Protein AF-A0A660MCR5-F1 (afdb_monomer_lite)

Structure (mmCIF, N/CA/C/O backbone):
data_AF-A0A660MCR5-F1
#
_entry.id   AF-A0A660MCR5-F1
#
loop_
_atom_site.group_PDB
_atom_site.id
_atom_site.type_sym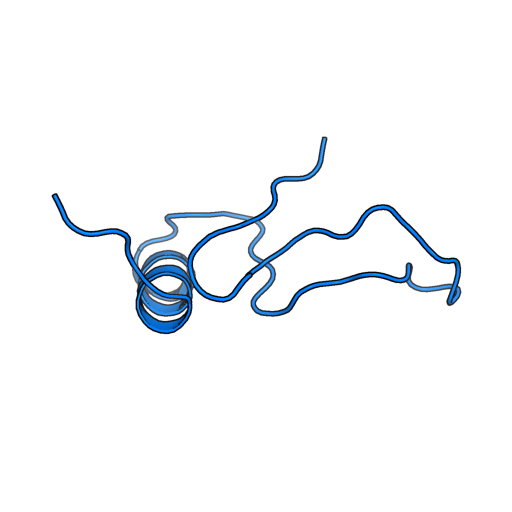bol
_atom_site.label_atom_id
_atom_site.label_alt_id
_atom_site.label_comp_id
_atom_site.label_asym_id
_atom_site.label_entity_id
_atom_site.label_seq_id
_atom_site.pdbx_PDB_ins_code
_atom_site.Cartn_x
_atom_site.Cartn_y
_atom_site.Cartn_z
_atom_site.occupancy
_atom_site.B_iso_or_equiv
_atom_site.auth_seq_id
_atom_site.auth_comp_id
_atom_site.auth_asym_id
_atom_site.auth_atom_id
_atom_site.pdbx_PDB_model_num
ATOM 1 N N . MET A 1 1 ? -10.751 16.893 12.438 1.00 73.06 1 MET A N 1
ATOM 2 C CA . MET A 1 1 ? -10.609 15.548 11.836 1.00 73.06 1 MET A CA 1
ATOM 3 C C . MET A 1 1 ? -9.140 15.177 11.856 1.00 73.06 1 MET A C 1
ATOM 5 O O . MET A 1 1 ? -8.326 16.043 11.566 1.00 73.06 1 MET A O 1
ATOM 9 N N . SER A 1 2 ? -8.801 13.948 12.240 1.00 90.25 2 SER A N 1
ATOM 10 C CA . SER A 1 2 ? -7.433 13.427 12.142 1.00 90.25 2 SER A CA 1
ATOM 11 C C . SER A 1 2 ? -7.232 12.700 10.812 1.00 90.25 2 SER A C 1
ATOM 13 O O . SER A 1 2 ? -8.175 12.112 10.279 1.00 90.25 2 SER A O 1
ATOM 15 N N . ILE A 1 3 ? -6.006 12.738 10.288 1.00 93.38 3 ILE A N 1
ATOM 16 C CA . ILE A 1 3 ? -5.614 11.945 9.118 1.00 93.38 3 ILE A CA 1
ATOM 17 C C . ILE A 1 3 ? -5.590 10.468 9.525 1.00 93.38 3 ILE A C 1
ATOM 19 O O . ILE A 1 3 ? -5.116 10.120 10.610 1.00 93.38 3 ILE A O 1
ATOM 23 N N . LYS A 1 4 ? -6.143 9.604 8.674 1.00 95.31 4 LYS A N 1
ATOM 24 C CA . LYS A 1 4 ? -6.182 8.157 8.893 1.00 95.31 4 LYS A CA 1
ATOM 25 C C . LYS A 1 4 ? -4.892 7.520 8.382 1.00 95.31 4 LYS A C 1
ATOM 27 O O . LYS A 1 4 ? -4.379 7.917 7.342 1.00 95.31 4 LYS A O 1
ATOM 32 N N . ASN A 1 5 ? -4.360 6.561 9.132 1.00 96.62 5 ASN A N 1
ATOM 33 C CA . ASN A 1 5 ? -3.156 5.834 8.744 1.00 96.62 5 ASN A CA 1
ATOM 34 C C . ASN A 1 5 ? -3.472 4.671 7.794 1.00 96.62 5 ASN A C 1
ATOM 36 O O . ASN A 1 5 ? -4.624 4.258 7.645 1.00 96.62 5 ASN A O 1
ATOM 40 N N . ASP A 1 6 ? -2.416 4.107 7.222 1.00 96.44 6 ASP A N 1
ATOM 41 C CA . ASP A 1 6 ? -2.421 2.923 6.362 1.00 96.44 6 ASP A CA 1
ATOM 42 C C . ASP A 1 6 ? -3.302 1.769 6.875 1.00 96.44 6 ASP A C 1
ATOM 44 O O . ASP A 1 6 ? -4.084 1.207 6.112 1.00 96.44 6 ASP A O 1
ATOM 48 N N . ARG A 1 7 ? -3.239 1.433 8.170 1.00 96.25 7 ARG A N 1
ATOM 49 C CA . ARG A 1 7 ? -4.027 0.341 8.768 1.00 96.25 7 ARG A CA 1
ATOM 50 C C . ARG A 1 7 ? -5.522 0.587 8.648 1.00 96.25 7 ARG A C 1
ATOM 52 O O . ARG A 1 7 ? -6.265 -0.330 8.316 1.00 96.25 7 ARG A O 1
ATOM 59 N N . TRP A 1 8 ? -5.956 1.816 8.917 1.00 96.94 8 TRP A N 1
ATOM 60 C CA . TRP A 1 8 ? -7.361 2.182 8.786 1.00 96.94 8 TRP A CA 1
ATOM 61 C C . TRP A 1 8 ? -7.801 2.140 7.320 1.00 96.94 8 TRP A C 1
ATOM 63 O O . TRP A 1 8 ? -8.871 1.617 7.026 1.00 96.94 8 TRP A O 1
ATOM 73 N N . ILE A 1 9 ? -6.964 2.635 6.401 1.00 96.19 9 ILE A N 1
ATOM 74 C CA . ILE A 1 9 ? -7.252 2.619 4.958 1.00 96.19 9 ILE A CA 1
ATOM 75 C C . ILE A 1 9 ? -7.432 1.178 4.465 1.00 96.19 9 ILE A C 1
ATOM 77 O O . ILE A 1 9 ? -8.444 0.887 3.831 1.00 96.19 9 ILE A O 1
ATOM 81 N N . LYS A 1 10 ? -6.511 0.273 4.823 1.00 96.38 10 LYS A N 1
ATOM 82 C CA . LYS A 1 10 ? -6.584 -1.162 4.495 1.00 96.38 10 LYS A CA 1
ATOM 83 C C . LYS A 1 10 ? -7.873 -1.793 5.003 1.00 96.38 10 LYS A C 1
ATOM 85 O O . LYS A 1 10 ? -8.607 -2.391 4.226 1.00 96.38 10 LYS A O 1
ATOM 90 N N . GLN A 1 11 ? -8.190 -1.581 6.281 1.00 97.25 11 GLN A N 1
ATOM 91 C CA . GLN A 1 11 ? -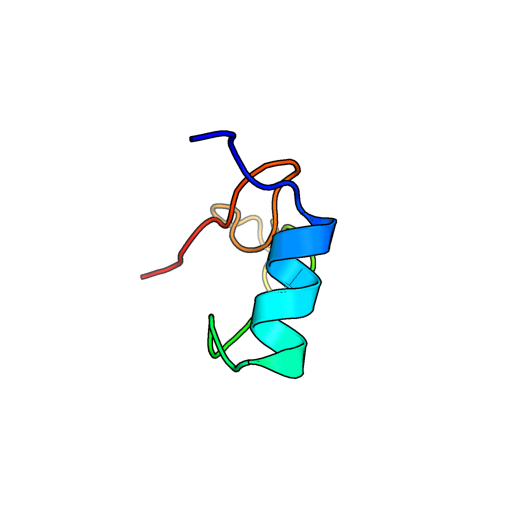9.399 -2.132 6.885 1.00 97.25 11 GLN A CA 1
ATOM 92 C C . GLN A 1 11 ? -10.667 -1.667 6.155 1.00 97.25 11 GLN A C 1
ATOM 94 O O . GLN A 1 11 ? -11.559 -2.468 5.891 1.00 97.25 11 GLN A O 1
ATOM 99 N N . MET A 1 12 ? -10.755 -0.380 5.820 1.00 97.56 12 MET A N 1
ATOM 100 C CA . MET A 1 12 ? -11.928 0.170 5.141 1.00 97.56 12 MET A CA 1
ATOM 101 C C . MET A 1 12 ? -12.046 -0.293 3.689 1.00 97.56 12 MET A C 1
ATOM 103 O O . MET A 1 12 ? -13.158 -0.530 3.218 1.00 97.56 12 MET A O 1
ATOM 107 N N . ALA A 1 13 ? -10.930 -0.437 2.976 1.00 97.06 13 ALA A N 1
ATOM 108 C CA . ALA A 1 13 ? -10.942 -0.989 1.628 1.00 97.06 13 ALA A CA 1
ATOM 109 C C . ALA A 1 13 ? -11.393 -2.461 1.638 1.00 97.06 13 ALA A C 1
ATOM 111 O O . ALA 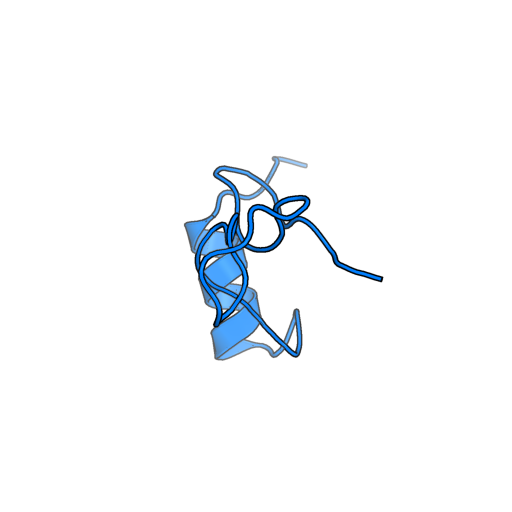A 1 13 ? -12.336 -2.808 0.935 1.00 97.06 13 ALA A O 1
ATOM 112 N N . GLU A 1 14 ? -10.810 -3.293 2.505 1.00 95.38 14 GLU A N 1
ATOM 113 C CA . GLU A 1 14 ? -11.099 -4.733 2.576 1.00 95.38 14 GLU A CA 1
ATOM 114 C C . GLU A 1 14 ? -12.504 -5.051 3.113 1.00 95.38 14 GLU A C 1
ATOM 116 O O . GLU A 1 14 ? -13.190 -5.918 2.580 1.00 95.38 14 GLU A O 1
ATOM 121 N N . GLN A 1 15 ? -12.942 -4.375 4.182 1.00 97.31 15 GLN A N 1
ATOM 122 C CA . GLN A 1 15 ? -14.195 -4.717 4.876 1.00 97.31 15 GLN A CA 1
ATOM 123 C C . GLN A 1 15 ? -15.409 -3.964 4.333 1.00 97.31 15 GLN A C 1
ATOM 125 O O . GLN A 1 15 ? -16.531 -4.457 4.430 1.00 97.31 15 GLN A O 1
ATOM 130 N N . HIS A 1 16 ? -15.198 -2.758 3.804 1.00 97.38 16 HIS A N 1
ATOM 131 C CA . HIS A 1 16 ? -16.282 -1.865 3.397 1.00 97.38 16 HIS A CA 1
ATOM 132 C C . HIS A 1 16 ? -16.252 -1.510 1.908 1.00 97.38 16 HIS A C 1
ATOM 134 O O . HIS A 1 16 ? -17.111 -0.748 1.471 1.00 97.38 16 HIS A O 1
ATOM 140 N N . GLY A 1 17 ? -15.294 -2.028 1.129 1.00 95.88 17 GLY A N 1
ATOM 141 C CA . GLY A 1 17 ? -15.188 -1.733 -0.302 1.00 95.88 17 GLY A CA 1
ATOM 142 C C . GLY A 1 17 ? -14.955 -0.249 -0.584 1.00 95.88 17 GLY A C 1
ATOM 143 O O . GLY A 1 17 ? -15.420 0.270 -1.593 1.00 95.88 17 GLY A O 1
ATOM 144 N N . MET A 1 18 ? -14.285 0.463 0.332 1.00 96.94 18 MET A N 1
ATOM 145 C CA . MET A 1 18 ? -14.059 1.909 0.205 1.00 96.94 18 MET A CA 1
ATOM 146 C C . MET A 1 18 ? -13.247 2.267 -1.052 1.00 96.94 18 MET A C 1
ATOM 148 O O . MET A 1 18 ? -13.409 3.358 -1.594 1.00 96.94 18 MET A O 1
ATOM 152 N N . ILE A 1 19 ? -12.358 1.371 -1.488 1.00 95.88 19 ILE A N 1
ATOM 153 C CA . ILE A 1 19 ? -11.511 1.507 -2.676 1.00 95.88 19 ILE A CA 1
ATOM 154 C C . ILE A 1 19 ? -11.570 0.167 -3.411 1.00 95.88 19 ILE A C 1
ATOM 156 O O . ILE A 1 19 ? -11.310 -0.862 -2.793 1.00 95.88 19 ILE A O 1
ATOM 160 N N . ASP A 1 20 ? -11.899 0.186 -4.700 1.00 94.50 20 ASP A N 1
ATOM 161 C CA . ASP A 1 20 ? -11.899 -0.994 -5.567 1.00 94.50 20 ASP A CA 1
ATOM 162 C C . ASP A 1 20 ? -11.542 -0.570 -7.004 1.00 94.50 20 ASP A C 1
ATOM 164 O O . ASP A 1 20 ? -12.209 0.320 -7.546 1.00 94.50 20 ASP A O 1
ATOM 168 N N . PRO A 1 21 ? -10.488 -1.134 -7.623 1.00 93.06 21 PRO A N 1
ATOM 169 C CA . PRO A 1 21 ? -9.515 -2.091 -7.074 1.00 93.06 21 PRO A CA 1
ATOM 170 C C . PRO A 1 21 ? -8.568 -1.474 -6.022 1.00 93.06 21 PRO A C 1
ATOM 172 O O . PRO A 1 21 ? -8.186 -0.305 -6.122 1.00 93.06 21 PRO A O 1
ATOM 175 N N . PHE A 1 22 ? -8.160 -2.266 -5.020 1.00 95.44 22 PHE A N 1
ATOM 176 C CA . PHE A 1 22 ? -7.313 -1.824 -3.900 1.00 95.44 22 PHE A CA 1
ATOM 177 C C . PHE A 1 22 ? -5.931 -2.489 -3.875 1.00 95.44 22 PHE A C 1
ATOM 179 O O . PHE A 1 22 ? -5.835 -3.713 -3.869 1.00 95.44 22 PHE A O 1
ATOM 186 N N . GLU A 1 23 ? -4.875 -1.676 -3.746 1.00 96.19 23 GLU A N 1
ATOM 187 C CA . GLU A 1 23 ? -3.498 -2.140 -3.558 1.00 96.19 23 GLU A CA 1
ATOM 188 C C . GLU A 1 23 ? -2.955 -1.834 -2.145 1.00 96.19 23 GLU A C 1
ATOM 190 O O . GLU A 1 23 ? -2.700 -0.670 -1.794 1.00 96.19 23 GLU A O 1
ATOM 195 N N . PRO A 1 24 ? -2.708 -2.859 -1.303 1.00 95.62 24 PRO A N 1
ATOM 196 C CA . PRO A 1 24 ? -2.310 -2.674 0.095 1.00 95.62 24 PRO A CA 1
ATOM 197 C C . PRO A 1 24 ? -0.866 -2.186 0.269 1.00 95.62 24 PRO A C 1
ATOM 199 O O . PRO A 1 24 ? -0.461 -1.858 1.388 1.00 95.62 24 PRO A O 1
ATOM 202 N N . ASN A 1 25 ? -0.074 -2.154 -0.802 1.00 95.19 25 ASN A N 1
ATOM 203 C CA . ASN A 1 25 ? 1.322 -1.737 -0.784 1.00 95.19 25 ASN A CA 1
ATOM 204 C C . ASN A 1 25 ? 1.574 -0.675 -1.850 1.00 95.19 25 ASN A C 1
ATOM 206 O O . ASN A 1 25 ? 0.859 -0.594 -2.845 1.00 95.19 25 ASN A O 1
ATOM 210 N N . LEU A 1 26 ? 2.623 0.117 -1.645 1.00 95.69 26 LEU A N 1
ATOM 211 C CA . LEU A 1 26 ? 3.072 1.082 -2.634 1.00 95.69 26 LEU A CA 1
ATOM 212 C C . LEU A 1 26 ? 3.803 0.354 -3.771 1.00 95.69 26 LEU A C 1
ATOM 214 O O . LEU A 1 26 ? 4.909 -0.163 -3.588 1.00 95.69 26 LEU A O 1
ATOM 218 N N . ILE A 1 27 ? 3.199 0.330 -4.953 1.00 96.06 27 ILE A N 1
ATOM 219 C CA . ILE A 1 27 ? 3.767 -0.286 -6.150 1.00 96.06 27 ILE A CA 1
ATOM 220 C C . ILE A 1 27 ? 4.574 0.763 -6.901 1.00 96.06 27 ILE A C 1
ATOM 222 O O . ILE A 1 27 ? 4.047 1.813 -7.238 1.00 96.06 27 ILE A O 1
ATOM 226 N N . SER A 1 28 ? 5.851 0.490 -7.173 1.00 96.25 28 SER A N 1
ATOM 227 C CA . SER A 1 28 ? 6.762 1.401 -7.897 1.00 96.25 28 SER A CA 1
ATOM 228 C C . SER A 1 28 ? 7.331 0.812 -9.191 1.00 96.25 28 SER A C 1
ATOM 230 O O . SER A 1 28 ? 8.052 1.499 -9.919 1.00 96.25 28 SER A O 1
ATOM 232 N N . HIS A 1 29 ? 7.001 -0.446 -9.486 1.00 96.81 29 HIS A N 1
ATOM 233 C CA . HIS A 1 29 ? 7.429 -1.162 -10.684 1.00 96.81 29 HIS A CA 1
ATOM 234 C C . HIS A 1 29 ? 6.233 -1.899 -11.300 1.00 96.81 29 HIS A C 1
ATOM 236 O O . HIS A 1 29 ? 5.343 -2.329 -10.568 1.00 96.81 29 HIS A O 1
ATOM 242 N N . ASP A 1 30 ? 6.191 -2.009 -12.629 1.00 93.25 30 ASP A N 1
ATOM 243 C CA . ASP A 1 30 ? 5.204 -2.838 -13.331 1.00 93.25 30 ASP A CA 1
ATOM 244 C C . ASP A 1 30 ? 5.562 -4.336 -13.259 1.00 93.25 30 ASP A C 1
ATOM 246 O O . ASP A 1 30 ? 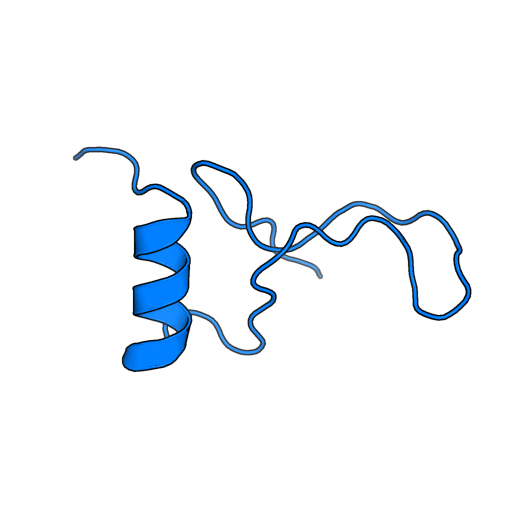6.608 -4.724 -12.733 1.00 93.25 30 ASP A O 1
ATOM 250 N N . GLU A 1 31 ? 4.707 -5.182 -13.834 1.00 91.69 31 GLU A N 1
ATOM 251 C CA . GLU A 1 31 ? 4.911 -6.636 -13.901 1.00 91.69 31 GLU A CA 1
ATOM 252 C C . GLU A 1 31 ? 6.193 -7.042 -14.656 1.00 91.69 31 GLU A C 1
ATOM 254 O O . GLU A 1 31 ? 6.748 -8.110 -14.413 1.00 91.69 31 GLU A O 1
ATOM 259 N N . ASN A 1 32 ? 6.703 -6.177 -15.539 1.00 94.81 32 ASN A N 1
ATOM 260 C CA . ASN A 1 32 ? 7.942 -6.372 -16.294 1.00 94.81 32 ASN A CA 1
ATOM 261 C C . ASN A 1 32 ? 9.175 -5.787 -15.578 1.00 94.81 32 ASN A C 1
ATOM 263 O O . ASN A 1 32 ? 10.261 -5.736 -16.162 1.00 94.81 32 ASN A O 1
ATOM 267 N N . GLY A 1 33 ? 9.024 -5.297 -14.343 1.00 94.12 33 GLY A N 1
ATOM 268 C CA . GLY A 1 33 ? 10.093 -4.673 -13.565 1.00 94.12 33 GLY A CA 1
ATOM 269 C C . GLY A 1 33 ? 10.472 -3.264 -14.027 1.00 94.12 33 GLY A C 1
ATOM 270 O O . GLY A 1 33 ? 11.505 -2.736 -13.609 1.00 94.12 33 GLY A O 1
ATOM 271 N N . ARG A 1 34 ? 9.672 -2.618 -14.881 1.00 96.31 34 ARG A N 1
ATOM 272 C CA . ARG A 1 34 ? 9.903 -1.228 -15.293 1.00 96.31 34 ARG A CA 1
ATOM 273 C C . ARG A 1 34 ? 9.448 -0.286 -14.196 1.00 96.31 34 ARG A C 1
ATOM 275 O O . ARG A 1 34 ? 8.350 -0.419 -13.669 1.00 96.31 34 ARG A O 1
ATOM 282 N N . LYS A 1 35 ? 10.278 0.708 -13.887 1.00 96.69 35 LYS A N 1
ATOM 283 C CA . LYS A 1 35 ? 9.930 1.751 -12.922 1.00 96.69 35 LYS A CA 1
ATOM 284 C C . LYS A 1 35 ? 8.739 2.569 -13.428 1.00 96.69 35 LYS A C 1
ATOM 286 O O . LYS A 1 35 ? 8.736 3.012 -14.575 1.00 96.69 35 LYS A O 1
ATOM 291 N N . ILE A 1 36 ? 7.764 2.797 -12.557 1.00 95.50 36 ILE A N 1
ATOM 292 C CA . ILE A 1 36 ? 6.549 3.575 -12.828 1.00 95.50 36 ILE A CA 1
ATOM 293 C C . ILE A 1 36 ? 6.361 4.668 -11.770 1.00 95.50 36 ILE A C 1
ATOM 295 O O . ILE A 1 36 ? 7.048 4.681 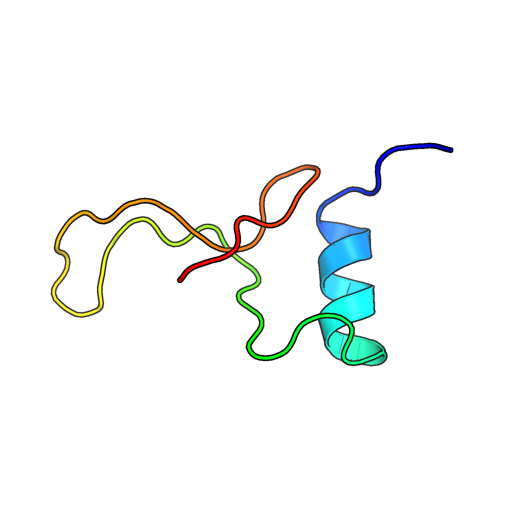-10.746 1.00 95.50 36 ILE A O 1
ATOM 299 N N . VAL A 1 37 ? 5.429 5.595 -12.016 1.00 95.19 37 VAL A N 1
ATOM 300 C CA . VAL A 1 37 ? 4.928 6.486 -10.957 1.00 95.19 37 VAL A CA 1
ATOM 301 C C . VAL A 1 37 ? 4.208 5.617 -9.935 1.00 95.19 37 VAL A C 1
ATOM 303 O O . VAL A 1 37 ? 3.346 4.819 -10.307 1.00 95.19 37 VAL A O 1
ATOM 306 N N . SER A 1 38 ? 4.611 5.726 -8.671 1.00 95.44 38 SER A N 1
ATOM 307 C CA . SER A 1 38 ? 4.102 4.834 -7.644 1.00 95.44 38 SER A CA 1
ATOM 308 C C . SER A 1 38 ? 2.631 5.079 -7.335 1.00 95.44 38 SER A C 1
ATOM 310 O O . SER A 1 38 ? 2.174 6.218 -7.389 1.00 95.44 38 SER A O 1
ATOM 312 N N . TYR A 1 39 ? 1.910 4.016 -6.994 1.00 96.06 39 TYR A N 1
ATOM 313 C CA . TYR A 1 39 ? 0.504 4.071 -6.596 1.00 96.06 39 TYR A CA 1
ATOM 314 C C . TYR A 1 39 ? 0.210 3.036 -5.500 1.00 96.06 39 TYR A C 1
ATOM 316 O O . TYR A 1 39 ? 1.014 2.128 -5.275 1.00 96.06 39 TYR A O 1
ATOM 324 N N . GLY A 1 40 ? -0.927 3.170 -4.816 1.00 95.94 40 GLY A N 1
ATOM 325 C CA . GLY A 1 40 ? -1.347 2.275 -3.732 1.00 95.94 40 GLY A CA 1
ATOM 326 C C . GLY A 1 40 ? -1.200 2.886 -2.336 1.00 95.94 40 GLY A C 1
ATOM 327 O O . GLY A 1 40 ? -1.159 4.105 -2.163 1.00 95.94 40 GLY A O 1
ATOM 328 N N . THR A 1 41 ? -1.165 2.037 -1.308 1.00 96.75 41 THR A N 1
ATOM 329 C CA . THR A 1 41 ? -1.220 2.492 0.092 1.00 96.75 41 THR A CA 1
ATOM 330 C C . THR A 1 41 ? 0.109 3.085 0.576 1.00 96.75 41 THR A C 1
ATOM 332 O O . THR A 1 41 ? 1.147 2.423 0.555 1.00 96.75 41 THR A O 1
ATOM 335 N N . SER A 1 42 ? 0.047 4.309 1.100 1.00 95.06 42 SER A N 1
ATOM 336 C CA . SER A 1 42 ? 1.128 5.022 1.791 1.00 95.06 42 SER A CA 1
ATOM 337 C C . SER A 1 42 ? 0.815 5.149 3.291 1.00 95.06 42 SER A C 1
ATOM 339 O O . SER A 1 42 ? -0.292 4.845 3.735 1.00 95.06 42 SER A O 1
ATOM 341 N N . SER A 1 43 ? 1.768 5.615 4.104 1.00 94.38 43 SER A N 1
ATOM 342 C CA . SER A 1 43 ? 1.665 5.624 5.576 1.00 94.38 43 SER A CA 1
ATOM 343 C C . SER A 1 43 ? 0.404 6.314 6.118 1.00 94.38 43 SER A C 1
ATOM 345 O O . SER A 1 43 ? -0.129 5.915 7.153 1.00 94.38 43 SER A O 1
ATOM 347 N N . TYR A 1 44 ? -0.071 7.354 5.430 1.00 96.31 44 TYR A N 1
ATOM 348 C CA . TYR A 1 44 ? -1.234 8.160 5.822 1.00 96.31 44 TYR A CA 1
ATOM 349 C C . TYR A 1 44 ? -2.101 8.562 4.620 1.00 96.31 44 TYR A C 1
ATOM 351 O O . TYR A 1 44 ? -2.744 9.611 4.630 1.00 96.31 44 TYR A O 1
ATOM 359 N N . GLY A 1 45 ? -2.083 7.761 3.555 1.00 95.00 45 GLY A N 1
ATOM 360 C CA . GLY A 1 45 ? -2.772 8.095 2.315 1.00 95.00 45 GLY A CA 1
ATOM 361 C C . GLY A 1 45 ? -2.830 6.935 1.334 1.00 95.00 45 GLY A C 1
ATOM 362 O O . GLY A 1 45 ? -2.292 5.858 1.589 1.00 95.00 45 GLY A O 1
ATOM 363 N N . TYR A 1 46 ? -3.497 7.173 0.212 1.00 96.62 46 TYR A N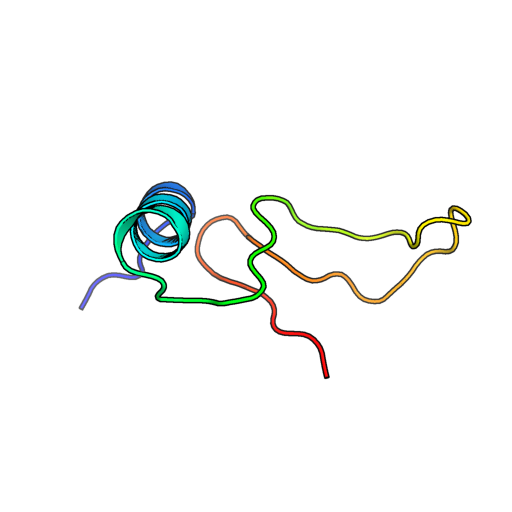 1
ATOM 364 C CA . TYR A 1 46 ? -3.599 6.227 -0.886 1.00 96.62 46 TYR A CA 1
ATOM 365 C C . TYR A 1 46 ? -3.407 6.971 -2.205 1.00 96.62 46 TYR A C 1
ATOM 367 O O . TYR A 1 46 ? -4.149 7.911 -2.499 1.00 96.62 46 TYR A O 1
ATOM 375 N N . ASP A 1 47 ? -2.411 6.553 -2.975 1.00 95.88 47 ASP A N 1
ATOM 376 C CA . ASP A 1 47 ? -2.051 7.166 -4.247 1.00 95.88 47 ASP A CA 1
ATOM 377 C C . ASP A 1 47 ? -2.884 6.521 -5.361 1.00 95.88 47 ASP A C 1
ATOM 379 O O . ASP A 1 47 ? -2.724 5.340 -5.678 1.00 95.88 47 ASP A O 1
ATOM 383 N N . VAL A 1 48 ? -3.808 7.297 -5.933 1.00 92.69 48 VAL A N 1
ATOM 384 C CA . VAL A 1 48 ? -4.713 6.848 -7.001 1.00 92.69 48 VAL A CA 1
ATOM 385 C C . VAL A 1 48 ? -4.004 6.900 -8.355 1.00 92.69 48 VAL A C 1
ATOM 387 O O . VAL A 1 48 ? -3.244 7.826 -8.638 1.00 92.69 48 VAL A O 1
ATOM 390 N N . ARG A 1 49 ? -4.292 5.917 -9.211 1.00 89.31 49 ARG A N 1
ATOM 391 C CA . ARG A 1 49 ? -3.797 5.837 -10.589 1.00 89.31 49 ARG A CA 1
ATOM 392 C C . ARG A 1 49 ? -4.897 6.229 -11.588 1.00 89.31 49 ARG A C 1
ATOM 394 O O . ARG A 1 49 ? -6.062 5.935 -11.331 1.00 89.31 49 ARG A O 1
ATOM 401 N N . CYS A 1 50 ? -4.525 6.884 -12.693 1.00 81.06 50 CYS A N 1
ATOM 402 C CA . CYS A 1 50 ? -5.404 7.186 -13.831 1.00 81.06 50 CYS A CA 1
ATOM 403 C C . CYS A 1 50 ? -5.144 6.282 -15.040 1.00 81.06 50 CYS A C 1
ATOM 405 O O . CYS A 1 50 ? -4.044 5.678 -15.109 1.00 81.06 50 CYS A O 1
#

Foldseek 3Di:
DDQDFLVVVVCCCVPPVPDPPADSDWDQADPVRHGDDTFHHDGRDGRDDD

pLDDT: mean 94.69, std 4.06, range [73.06, 97.56]

Sequence (50 aa):
MSIKNDRWIKQMAEQHGMIDPFEPNLISHDENGRKIVSYGTSSYGYDVRC

Secondary structure (DSSP, 8-state):
-PPPPHHHHHHHHHHH-SSSS--SS-EEE-TTS-EEEEEEEETTEEE---

Radius of gyration: 11.7 Å; chains: 1; bounding box: 26×22×28 Å